Protein AF-A0A966D2E2-F1 (afdb_monomer)

Radius of gyration: 16.23 Å; Cα contacts (8 Å, |Δi|>4): 118; chains: 1; bounding box: 42×35×42 Å

Structure (mmCIF, N/CA/C/O backbone):
data_AF-A0A966D2E2-F1
#
_entry.id   AF-A0A966D2E2-F1
#
loop_
_atom_site.group_PDB
_atom_site.id
_atom_site.type_symbol
_atom_site.label_atom_id
_atom_site.label_alt_id
_atom_site.label_comp_id
_atom_site.label_asym_id
_atom_site.label_entity_id
_atom_site.label_seq_id
_atom_site.pdbx_PDB_ins_code
_atom_site.Cartn_x
_atom_site.Cartn_y
_atom_site.Cartn_z
_atom_site.occupancy
_atom_site.B_iso_or_equiv
_atom_site.auth_seq_id
_atom_site.auth_comp_id
_atom_site.auth_asym_id
_atom_site.auth_atom_id
_atom_site.pdbx_PDB_model_num
ATOM 1 N N . MET A 1 1 ? 7.680 17.826 11.524 1.00 28.52 1 MET A N 1
ATOM 2 C CA . MET A 1 1 ? 8.022 16.471 12.015 1.00 28.52 1 MET A CA 1
ATOM 3 C C . MET A 1 1 ? 8.093 15.557 10.804 1.00 28.52 1 MET A C 1
ATOM 5 O O . MET A 1 1 ? 7.063 15.314 10.194 1.00 28.52 1 MET A O 1
ATOM 9 N N . ASN A 1 2 ? 9.298 15.132 10.420 1.00 35.34 2 ASN A N 1
ATOM 10 C CA . ASN A 1 2 ? 9.548 14.340 9.212 1.00 35.34 2 ASN A CA 1
ATOM 11 C C . ASN A 1 2 ? 9.055 12.904 9.429 1.00 35.34 2 ASN A C 1
ATOM 13 O O . ASN A 1 2 ? 9.723 12.128 10.109 1.00 35.34 2 ASN A O 1
ATOM 17 N N . GLN A 1 3 ? 7.883 12.555 8.896 1.00 45.00 3 GLN A N 1
ATOM 18 C CA . GLN A 1 3 ? 7.426 11.166 8.864 1.00 45.00 3 GLN A CA 1
ATOM 19 C C . GLN A 1 3 ? 7.719 10.592 7.482 1.00 45.00 3 GLN A C 1
ATOM 21 O O . GLN A 1 3 ? 7.135 11.005 6.482 1.00 45.00 3 GLN A O 1
ATOM 26 N N . THR A 1 4 ? 8.648 9.639 7.430 1.00 51.25 4 THR A N 1
ATOM 27 C CA . THR A 1 4 ? 8.887 8.809 6.249 1.00 51.25 4 THR A CA 1
ATOM 28 C C . THR A 1 4 ? 7.611 8.005 6.000 1.00 51.25 4 THR A C 1
ATOM 30 O O . THR A 1 4 ? 7.315 7.044 6.708 1.00 51.25 4 THR A O 1
ATOM 33 N N . THR A 1 5 ? 6.796 8.461 5.055 1.00 64.38 5 THR A N 1
ATOM 34 C CA . THR A 1 5 ? 5.441 7.945 4.840 1.00 64.38 5 THR A CA 1
ATOM 35 C C . THR A 1 5 ? 5.515 6.836 3.793 1.00 64.38 5 THR A C 1
ATOM 37 O O . THR A 1 5 ? 5.943 7.078 2.668 1.00 64.38 5 THR A O 1
ATOM 40 N N . SER A 1 6 ? 5.182 5.595 4.166 1.00 80.69 6 SER A N 1
ATOM 41 C CA . SER A 1 6 ? 5.209 4.469 3.217 1.00 80.69 6 SER A CA 1
ATOM 42 C C . SER A 1 6 ? 4.209 4.659 2.070 1.00 80.69 6 SER A C 1
ATOM 44 O O . SER A 1 6 ? 3.204 5.357 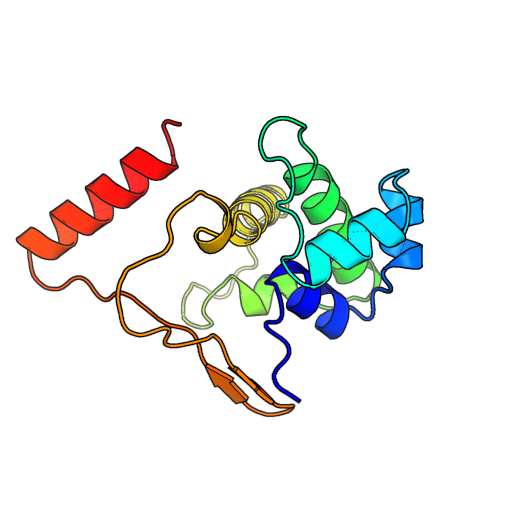2.212 1.00 80.69 6 SER A O 1
ATOM 46 N N . ARG A 1 7 ? 4.421 3.958 0.950 1.00 85.00 7 ARG A N 1
ATOM 47 C CA . ARG A 1 7 ? 3.442 3.876 -0.154 1.00 85.00 7 ARG A CA 1
ATOM 48 C C . ARG A 1 7 ? 2.056 3.419 0.323 1.00 85.00 7 ARG A C 1
ATOM 50 O O . ARG A 1 7 ? 1.037 3.940 -0.121 1.00 85.00 7 ARG A O 1
ATOM 57 N N . LEU A 1 8 ? 2.022 2.498 1.290 1.00 87.62 8 LEU A N 1
ATOM 58 C CA . LEU A 1 8 ? 0.787 2.069 1.947 1.00 87.62 8 LEU A CA 1
ATOM 59 C C . LEU A 1 8 ? 0.123 3.218 2.717 1.00 87.62 8 LEU A C 1
ATOM 61 O O . LEU A 1 8 ? -1.086 3.398 2.628 1.00 87.62 8 LEU A O 1
ATOM 65 N N . ALA A 1 9 ? 0.903 3.999 3.463 1.00 85.56 9 ALA A N 1
ATOM 66 C CA . ALA A 1 9 ? 0.387 5.135 4.217 1.00 85.56 9 ALA A CA 1
ATOM 67 C C . ALA A 1 9 ? -0.227 6.205 3.304 1.00 85.56 9 ALA A C 1
ATOM 69 O O . ALA A 1 9 ? -1.290 6.727 3.634 1.00 85.56 9 ALA A O 1
ATOM 70 N N . LEU A 1 10 ? 0.394 6.464 2.147 1.00 83.69 10 LEU A N 1
ATOM 71 C CA . LEU A 1 10 ? -0.144 7.359 1.121 1.00 83.69 10 LEU A CA 1
ATOM 72 C C . LEU A 1 10 ? -1.522 6.889 0.640 1.00 83.69 10 LEU A C 1
ATOM 74 O O . LEU A 1 10 ? -2.486 7.648 0.695 1.00 83.69 10 LEU A O 1
ATOM 78 N N . LEU A 1 11 ? -1.643 5.625 0.227 1.00 88.69 11 LEU A N 1
ATOM 79 C CA . LEU A 1 11 ? -2.922 5.084 -0.242 1.00 88.69 11 LEU A CA 1
ATOM 80 C C . LEU A 1 11 ? -3.989 5.066 0.848 1.00 88.69 11 LEU A C 1
ATOM 82 O O . LEU A 1 11 ? -5.137 5.407 0.587 1.00 88.69 11 LEU A O 1
ATOM 86 N N . MET A 1 12 ? -3.617 4.713 2.078 1.00 88.88 12 MET A N 1
ATOM 87 C CA . MET A 1 12 ? -4.540 4.752 3.208 1.00 88.88 12 MET A CA 1
ATOM 88 C C . MET A 1 12 ? -5.079 6.164 3.452 1.00 88.88 12 MET A C 1
ATOM 90 O O . MET A 1 12 ? -6.268 6.325 3.707 1.00 88.88 12 MET A O 1
ATOM 94 N N . GLN A 1 13 ? -4.233 7.187 3.329 1.00 88.38 13 GLN A N 1
ATOM 95 C CA . GLN A 1 13 ? -4.652 8.579 3.457 1.00 88.38 13 GLN A CA 1
ATOM 96 C C . GLN A 1 13 ? -5.584 9.003 2.315 1.00 88.38 13 GLN A C 1
ATOM 98 O O . GLN A 1 13 ? -6.631 9.586 2.584 1.00 88.38 13 GLN A O 1
ATOM 103 N N . LEU A 1 14 ? -5.234 8.688 1.065 1.00 85.81 14 LEU A N 1
ATOM 104 C CA . LEU A 1 14 ? -6.038 9.054 -0.107 1.00 85.81 14 LEU A CA 1
ATOM 105 C C . LEU A 1 14 ? -7.407 8.359 -0.125 1.00 85.81 14 LEU A C 1
ATOM 107 O O . LEU A 1 14 ? -8.400 8.956 -0.529 1.00 85.81 14 LEU A O 1
ATOM 111 N N . LEU A 1 15 ? -7.470 7.113 0.345 1.00 87.88 15 LEU A N 1
ATOM 112 C CA . LEU A 1 15 ? -8.696 6.313 0.383 1.00 87.88 15 LEU A CA 1
ATOM 113 C C . LEU A 1 15 ? -9.487 6.476 1.690 1.00 87.88 15 LEU A C 1
ATOM 115 O O . LEU A 1 15 ? -10.534 5.851 1.847 1.00 87.88 15 LEU A O 1
ATOM 119 N N . GLY A 1 16 ? -8.994 7.279 2.640 1.00 89.06 16 GLY A N 1
ATOM 120 C CA . GLY A 1 16 ? -9.623 7.458 3.952 1.00 89.06 16 GLY A CA 1
ATOM 121 C C . GLY A 1 16 ? -9.629 6.193 4.821 1.00 89.06 16 GLY A C 1
ATOM 122 O O . GLY A 1 16 ? -10.454 6.071 5.720 1.00 89.06 16 GLY A O 1
ATOM 123 N N . VAL A 1 17 ? -8.722 5.249 4.562 1.00 91.69 17 VAL A N 1
ATOM 124 C CA . VAL A 1 17 ? -8.614 3.971 5.275 1.00 91.69 17 VAL A CA 1
ATOM 125 C C . VAL A 1 17 ? -7.790 4.138 6.545 1.00 91.69 17 VAL A C 1
ATOM 127 O O . VAL A 1 17 ? -6.621 4.530 6.525 1.00 91.69 17 VAL A O 1
ATOM 130 N N . THR A 1 18 ? -8.353 3.733 7.675 1.00 92.00 18 THR A N 1
ATOM 131 C CA . THR A 1 18 ? -7.642 3.688 8.953 1.00 92.00 18 THR A CA 1
ATOM 132 C C . THR A 1 18 ? -6.854 2.387 9.124 1.00 92.00 18 THR A C 1
ATOM 134 O O . THR A 1 18 ? -7.194 1.326 8.597 1.00 92.00 18 THR A O 1
ATOM 137 N N . GLY A 1 19 ? -5.797 2.424 9.945 1.00 90.12 19 GLY A N 1
ATOM 138 C CA . GLY A 1 19 ? -5.025 1.215 10.265 1.00 90.12 19 GLY A CA 1
ATOM 139 C C . GLY A 1 19 ? -5.838 0.142 10.994 1.00 90.12 19 GLY A C 1
ATOM 140 O O . GLY A 1 19 ? -5.519 -1.041 10.895 1.00 90.12 19 GLY A O 1
ATOM 141 N N . ARG A 1 20 ? -6.908 0.545 11.693 1.00 92.25 20 ARG A N 1
ATOM 142 C CA . ARG A 1 20 ? -7.840 -0.372 12.353 1.00 92.25 20 ARG A CA 1
ATOM 143 C C . ARG A 1 20 ? -8.687 -1.127 11.333 1.00 92.25 20 ARG A C 1
ATOM 145 O O . ARG A 1 20 ? -8.794 -2.343 11.444 1.00 92.25 20 ARG A O 1
ATOM 152 N N . GLU A 1 21 ? -9.249 -0.431 10.348 1.00 93.94 21 GLU A N 1
ATOM 153 C CA . GLU A 1 21 ? -10.054 -1.050 9.286 1.00 93.94 21 GLU A CA 1
ATOM 154 C C . GLU A 1 21 ? -9.219 -2.025 8.459 1.00 93.94 21 GLU A C 1
ATOM 156 O O . GLU A 1 21 ? -9.621 -3.173 8.274 1.00 93.94 21 GLU A O 1
ATOM 161 N N . LEU A 1 22 ? -8.010 -1.612 8.062 1.00 93.44 22 LEU A N 1
ATOM 162 C CA . LEU A 1 22 ? -7.095 -2.486 7.331 1.00 93.44 22 LEU A CA 1
ATOM 163 C C . LEU A 1 22 ? -6.679 -3.708 8.170 1.00 93.44 22 LEU A C 1
ATOM 165 O O . LEU A 1 22 ? -6.617 -4.821 7.655 1.00 93.44 22 LEU A O 1
ATOM 169 N N . GLY A 1 23 ? -6.434 -3.527 9.473 1.00 93.50 23 GLY A N 1
ATOM 170 C CA . GLY A 1 23 ? -6.121 -4.631 10.385 1.00 93.50 23 GLY A CA 1
ATOM 171 C C . GLY A 1 23 ? -7.252 -5.658 10.476 1.00 93.50 23 GLY A C 1
ATOM 172 O O . GLY A 1 23 ? -7.011 -6.858 10.343 1.00 93.50 23 GLY A O 1
ATOM 173 N N . ILE A 1 24 ? -8.495 -5.185 10.622 1.00 93.94 24 ILE A N 1
ATOM 174 C CA . ILE A 1 24 ? -9.693 -6.036 10.648 1.00 93.94 24 ILE A CA 1
ATOM 175 C C . ILE A 1 24 ? -9.834 -6.809 9.333 1.00 93.94 24 ILE A C 1
ATOM 177 O O . ILE A 1 24 ? -9.990 -8.027 9.367 1.00 93.94 24 ILE A O 1
ATOM 181 N N . ALA A 1 25 ? -9.723 -6.129 8.189 1.00 93.44 25 ALA A N 1
ATOM 182 C CA . ALA A 1 25 ? -9.891 -6.744 6.873 1.00 93.44 25 ALA A CA 1
ATOM 183 C C . ALA A 1 25 ? -8.827 -7.809 6.556 1.00 93.44 25 ALA A C 1
ATOM 185 O O . ALA A 1 25 ? -9.104 -8.815 5.903 1.00 93.44 25 ALA A O 1
ATOM 186 N N . LEU A 1 26 ? -7.599 -7.613 7.037 1.00 92.19 26 LEU A N 1
ATOM 187 C CA . LEU A 1 26 ? -6.499 -8.551 6.815 1.00 92.19 26 LEU A CA 1
ATOM 188 C C . LEU A 1 26 ? -6.396 -9.634 7.898 1.00 92.19 26 LEU A C 1
ATOM 190 O O . LEU A 1 26 ? -5.605 -10.568 7.738 1.00 92.19 26 LEU A O 1
ATOM 194 N N . HIS A 1 27 ? -7.197 -9.547 8.964 1.00 92.00 27 HIS A N 1
ATOM 195 C CA . HIS A 1 27 ? -7.068 -10.361 10.177 1.00 92.00 27 HIS A CA 1
ATOM 196 C C . HIS A 1 27 ? -5.667 -10.264 10.801 1.00 92.00 27 HIS A C 1
ATOM 198 O O . HIS A 1 27 ? -5.051 -11.267 11.164 1.00 92.00 27 HIS A O 1
ATOM 204 N N . VAL A 1 28 ? -5.148 -9.041 10.908 1.00 91.44 28 VAL A N 1
ATOM 205 C CA . VAL A 1 28 ? -3.863 -8.747 11.549 1.00 91.44 28 VAL A CA 1
ATOM 206 C C . VAL A 1 28 ? -4.021 -7.674 12.617 1.00 91.44 28 VAL A C 1
ATOM 208 O O . VAL A 1 28 ? -4.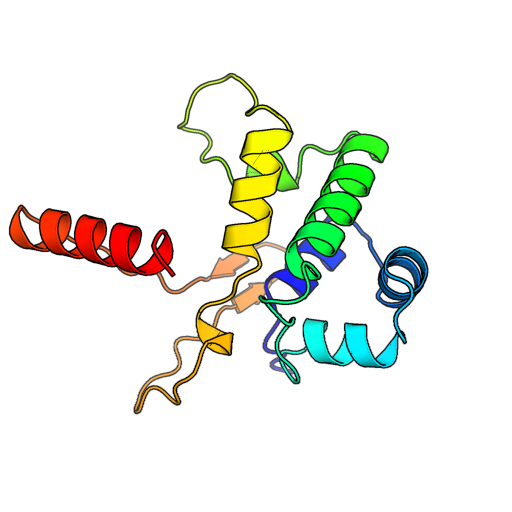932 -6.849 12.580 1.00 91.44 28 VAL A O 1
ATOM 211 N N . ASP A 1 29 ? -3.097 -7.657 13.571 1.00 91.06 29 ASP A N 1
ATOM 212 C CA . ASP A 1 29 ? -3.103 -6.644 14.618 1.00 91.06 29 ASP A CA 1
ATOM 213 C C . ASP A 1 29 ? -2.869 -5.234 14.038 1.00 91.06 29 ASP A C 1
ATOM 215 O O . ASP A 1 29 ? -1.985 -5.021 13.203 1.00 91.06 29 ASP A O 1
ATOM 219 N N . HIS A 1 30 ? -3.628 -4.243 14.511 1.00 89.00 30 HIS A N 1
ATOM 220 C CA . HIS A 1 30 ? -3.488 -2.844 14.090 1.00 89.00 30 HIS A CA 1
ATOM 221 C C . HIS A 1 30 ? -2.064 -2.285 14.303 1.00 89.00 30 HIS A C 1
ATOM 223 O O . HIS A 1 30 ? -1.606 -1.424 13.549 1.00 89.00 30 HIS A O 1
ATOM 229 N N . SER A 1 31 ? -1.329 -2.789 15.299 1.00 88.38 31 SER A N 1
ATOM 230 C CA . SER A 1 31 ? 0.069 -2.439 15.553 1.00 88.38 31 SER A CA 1
ATOM 231 C C . SER A 1 31 ? 0.994 -2.938 14.443 1.00 88.38 31 SER A C 1
ATOM 233 O O . SER A 1 31 ? 1.996 -2.287 14.144 1.00 88.38 31 SER A O 1
ATOM 235 N N . LEU A 1 32 ? 0.658 -4.053 13.784 1.00 88.75 32 LEU A N 1
ATOM 236 C CA . LEU A 1 32 ? 1.383 -4.537 12.614 1.00 88.75 32 LEU A CA 1
ATOM 237 C C . LEU A 1 32 ? 1.167 -3.603 11.422 1.00 88.75 32 LEU A C 1
ATOM 239 O O . LEU A 1 32 ? 2.137 -3.218 10.773 1.00 88.75 32 LEU A O 1
ATOM 243 N N . VAL A 1 33 ? -0.076 -3.171 11.201 1.00 88.56 33 VAL A N 1
ATOM 244 C CA . VAL A 1 33 ? -0.407 -2.180 10.168 1.00 88.56 33 VAL A CA 1
ATOM 245 C C . VAL A 1 33 ? 0.308 -0.856 10.425 1.00 88.56 33 VAL A C 1
ATOM 247 O O . VAL A 1 33 ? 0.878 -0.281 9.505 1.00 88.56 33 VAL A O 1
ATOM 250 N N . SER A 1 34 ? 0.358 -0.397 11.678 1.00 85.69 34 SER A N 1
ATOM 251 C CA . SER A 1 34 ? 1.107 0.807 12.061 1.00 85.69 34 SER A CA 1
ATOM 252 C C . SER A 1 34 ? 2.602 0.684 11.730 1.00 85.69 34 SER A C 1
ATOM 254 O O . SER A 1 34 ? 3.205 1.613 11.189 1.00 85.69 34 SER A O 1
ATOM 256 N N . LYS A 1 35 ? 3.195 -0.495 11.969 1.00 85.38 35 LYS A N 1
ATOM 257 C CA . LYS A 1 35 ? 4.592 -0.776 11.604 1.00 85.38 35 LYS A CA 1
ATOM 258 C C . LYS A 1 35 ? 4.814 -0.770 10.089 1.00 85.38 35 LYS A C 1
ATOM 260 O O . LYS A 1 35 ? 5.851 -0.277 9.657 1.00 85.38 35 LYS A O 1
ATOM 265 N N . TRP A 1 36 ? 3.867 -1.275 9.297 1.00 88.31 36 TRP A N 1
ATOM 266 C CA . TRP A 1 36 ? 3.925 -1.181 7.833 1.00 88.31 36 TRP A CA 1
ATOM 267 C C . TRP A 1 36 ? 3.798 0.268 7.358 1.00 88.31 36 TRP A C 1
ATOM 269 O O . TRP A 1 36 ? 4.618 0.734 6.574 1.00 88.31 36 TRP A O 1
ATOM 279 N N . LYS A 1 37 ? 2.824 1.005 7.903 1.00 84.12 37 LYS A N 1
ATOM 280 C CA . LYS A 1 37 ? 2.539 2.404 7.569 1.00 84.12 37 LYS A CA 1
ATOM 281 C C . LYS A 1 37 ? 3.767 3.303 7.742 1.00 84.12 37 LYS A C 1
ATOM 283 O O . LYS A 1 37 ? 4.056 4.120 6.871 1.00 84.12 37 LYS A O 1
ATOM 288 N N . ASN A 1 38 ? 4.502 3.112 8.835 1.00 81.69 38 ASN A N 1
ATOM 289 C CA . ASN A 1 38 ? 5.667 3.926 9.185 1.00 81.69 38 ASN A CA 1
ATOM 290 C C . ASN A 1 38 ? 6.995 3.344 8.670 1.00 81.69 38 ASN A C 1
ATOM 292 O O . ASN A 1 38 ? 8.053 3.773 9.118 1.00 81.69 38 ASN A O 1
ATOM 296 N N . ASN A 1 39 ? 6.971 2.325 7.801 1.00 75.00 39 ASN A N 1
ATOM 297 C CA . ASN A 1 39 ? 8.170 1.614 7.333 1.00 75.00 39 ASN A CA 1
ATOM 298 C C . ASN A 1 39 ? 9.044 0.990 8.447 1.00 75.00 39 ASN A C 1
ATOM 300 O O . ASN A 1 39 ? 10.175 0.589 8.197 1.00 75.00 39 ASN A O 1
ATOM 304 N N . HIS A 1 40 ? 8.526 0.831 9.669 1.00 79.00 40 HIS A N 1
ATOM 305 C CA . HIS A 1 40 ? 9.238 0.146 10.758 1.00 79.00 40 HIS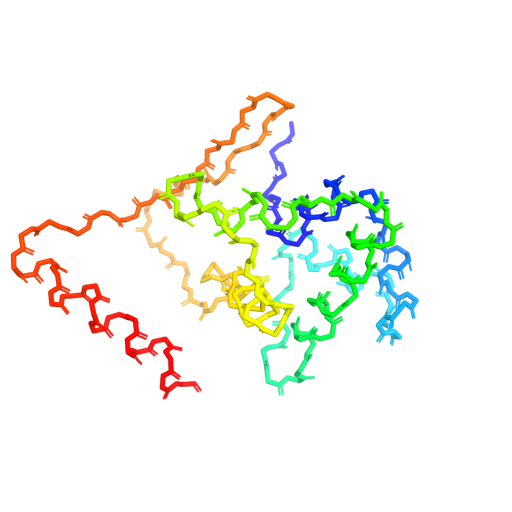 A CA 1
ATOM 306 C C . HIS A 1 40 ? 9.342 -1.367 10.521 1.00 79.00 40 HIS A C 1
ATOM 308 O O . HIS A 1 40 ? 10.179 -2.038 11.126 1.00 79.00 40 HIS A O 1
ATOM 314 N N . ARG A 1 41 ? 8.459 -1.931 9.689 1.00 80.94 41 ARG A N 1
ATOM 315 C CA . ARG A 1 41 ? 8.509 -3.333 9.274 1.00 80.94 41 ARG A CA 1
ATOM 316 C C . ARG A 1 41 ? 8.115 -3.467 7.800 1.00 80.94 41 ARG A C 1
ATOM 318 O O . ARG A 1 41 ? 7.117 -2.860 7.411 1.00 80.94 41 ARG A O 1
ATOM 325 N N . PRO A 1 42 ? 8.801 -4.314 7.017 1.00 79.31 42 PRO A N 1
ATOM 326 C CA . PRO A 1 42 ? 8.360 -4.667 5.673 1.00 79.31 42 PRO A CA 1
ATOM 327 C C . PRO A 1 42 ? 7.071 -5.468 5.674 1.00 79.31 42 PRO A C 1
ATOM 329 O O . PRO A 1 42 ? 6.825 -6.306 6.550 1.00 79.31 42 PRO A O 1
ATOM 332 N N . ILE A 1 43 ? 6.271 -5.242 4.635 1.00 83.94 43 ILE A N 1
ATOM 333 C CA . ILE A 1 43 ? 5.163 -6.126 4.301 1.00 83.94 43 ILE A CA 1
ATOM 334 C C . ILE A 1 43 ? 5.772 -7.410 3.717 1.00 83.94 43 ILE A C 1
ATOM 336 O O . ILE A 1 43 ? 6.551 -7.346 2.763 1.00 83.94 43 ILE A O 1
ATOM 340 N N . PRO A 1 44 ? 5.465 -8.588 4.279 1.00 79.44 44 PRO A N 1
ATOM 341 C CA . PRO A 1 44 ? 6.017 -9.841 3.788 1.00 79.44 44 PRO A CA 1
ATOM 342 C C . PRO A 1 44 ? 5.536 -10.135 2.360 1.00 79.44 44 PRO A C 1
ATOM 344 O O . PRO A 1 44 ? 4.353 -10.358 2.112 1.00 79.44 44 PRO A O 1
ATOM 347 N N . VAL A 1 45 ? 6.488 -10.182 1.424 1.00 72.62 45 VAL A N 1
ATOM 348 C CA . VAL A 1 45 ? 6.226 -10.429 -0.005 1.00 72.62 45 VAL A CA 1
ATOM 349 C C . VAL A 1 45 ? 5.751 -11.865 -0.251 1.00 72.62 45 VAL A C 1
ATOM 351 O O . VAL A 1 45 ? 4.842 -12.099 -1.036 1.00 72.62 45 VAL A O 1
ATOM 354 N N . ARG A 1 46 ? 6.332 -12.842 0.457 1.00 66.12 46 ARG A N 1
ATOM 355 C CA . ARG A 1 46 ? 6.086 -14.278 0.223 1.00 66.12 46 ARG A CA 1
ATOM 356 C C . ARG A 1 46 ? 4.749 -14.794 0.756 1.00 66.12 46 ARG A C 1
ATOM 358 O O . ARG A 1 46 ? 4.354 -15.895 0.406 1.00 66.12 46 ARG A O 1
ATOM 365 N N . SER A 1 47 ? 4.063 -14.040 1.614 1.00 71.44 47 SER A N 1
ATOM 366 C CA . SER A 1 47 ? 2.852 -14.517 2.294 1.00 71.44 47 SER A CA 1
ATOM 367 C C . SER A 1 47 ? 1.549 -14.092 1.609 1.00 71.44 47 SER A C 1
ATOM 369 O O . SER A 1 47 ? 0.499 -14.138 2.244 1.00 71.44 47 SER A O 1
ATOM 371 N N . GLY A 1 48 ? 1.607 -13.564 0.380 1.00 84.38 48 GLY A N 1
ATOM 372 C CA . GLY A 1 48 ? 0.438 -12.992 -0.303 1.00 84.38 48 GLY A CA 1
ATOM 373 C C . GLY A 1 48 ? -0.155 -11.759 0.396 1.00 84.38 48 GLY A C 1
ATOM 374 O O . GLY A 1 48 ? -1.229 -11.299 0.026 1.00 84.38 48 GLY A O 1
ATOM 375 N N . MET A 1 49 ? 0.526 -11.201 1.407 1.00 88.81 49 MET A N 1
ATOM 376 C CA . MET A 1 49 ? -0.006 -10.087 2.199 1.00 88.81 49 MET A CA 1
ATOM 377 C C . MET A 1 49 ? -0.158 -8.823 1.351 1.00 88.81 49 MET A C 1
ATOM 379 O O . MET A 1 49 ? -1.152 -8.122 1.482 1.00 88.81 49 MET A O 1
ATOM 383 N N . LEU A 1 50 ? 0.790 -8.572 0.442 1.00 89.06 50 LEU A N 1
ATOM 384 C CA . LEU A 1 50 ? 0.698 -7.471 -0.520 1.00 89.06 50 LEU A CA 1
ATOM 385 C C . LEU A 1 50 ? -0.525 -7.606 -1.432 1.00 89.06 50 LEU A C 1
ATOM 387 O O . LEU A 1 50 ? -1.232 -6.624 -1.613 1.00 89.06 50 LEU A O 1
ATOM 391 N N . SER A 1 51 ? -0.806 -8.818 -1.924 1.00 90.62 51 SER A N 1
ATOM 392 C CA . SER A 1 51 ? -2.006 -9.093 -2.727 1.00 90.62 51 SER A CA 1
ATOM 393 C C . SER A 1 51 ? -3.268 -8.773 -1.937 1.00 90.62 51 SER A C 1
ATOM 395 O O . SER A 1 51 ? -4.101 -8.015 -2.404 1.00 90.62 51 SER A O 1
ATOM 397 N N . ARG A 1 52 ? -3.374 -9.270 -0.699 1.00 92.88 52 ARG A N 1
ATOM 398 C CA . ARG A 1 52 ? -4.552 -9.030 0.151 1.00 92.88 52 ARG A CA 1
ATOM 399 C C . ARG A 1 52 ? -4.741 -7.552 0.499 1.00 92.88 52 ARG A C 1
ATOM 401 O O . ARG A 1 52 ? -5.871 -7.091 0.628 1.00 92.88 52 ARG A O 1
ATOM 408 N N . ILE A 1 53 ? -3.645 -6.808 0.660 1.00 93.00 53 ILE A N 1
ATOM 409 C CA . ILE A 1 53 ? -3.688 -5.351 0.826 1.00 93.00 53 ILE A CA 1
ATOM 410 C C . ILE A 1 53 ? -4.201 -4.694 -0.459 1.00 93.00 53 ILE A C 1
ATOM 412 O O . ILE A 1 53 ? -5.092 -3.855 -0.379 1.00 93.00 53 ILE A O 1
ATOM 416 N N . ALA A 1 54 ? -3.679 -5.079 -1.626 1.00 92.81 54 ALA A N 1
ATOM 417 C CA . ALA A 1 54 ? -4.119 -4.551 -2.914 1.00 92.81 54 ALA A CA 1
ATOM 418 C C . ALA A 1 54 ? -5.612 -4.829 -3.165 1.00 92.81 54 ALA A C 1
ATOM 420 O O . ALA A 1 54 ? -6.347 -3.899 -3.489 1.00 92.81 54 ALA A O 1
ATOM 421 N N . ASP A 1 55 ? -6.070 -6.060 -2.912 1.00 93.62 55 ASP A N 1
ATOM 422 C CA . ASP A 1 55 ? -7.480 -6.466 -2.997 1.00 93.62 55 ASP A CA 1
ATOM 423 C C . ASP A 1 55 ? -8.372 -5.549 -2.156 1.00 93.62 55 ASP A C 1
ATOM 425 O O . ASP A 1 55 ? -9.374 -5.013 -2.632 1.00 93.62 55 ASP A O 1
ATOM 429 N N . TYR A 1 56 ? -7.983 -5.330 -0.897 1.00 94.94 56 TYR A N 1
ATOM 430 C CA . TYR A 1 56 ? -8.739 -4.484 0.014 1.00 94.94 56 TYR A CA 1
ATOM 431 C C . TYR A 1 56 ? -8.787 -3.023 -0.450 1.00 94.94 56 TYR A C 1
ATOM 433 O O . TYR A 1 56 ? -9.851 -2.409 -0.428 1.00 94.94 56 TYR A O 1
ATOM 441 N N . LEU A 1 57 ? -7.656 -2.454 -0.874 1.00 93.31 57 LEU A N 1
ATOM 442 C CA . LEU A 1 57 ? -7.601 -1.054 -1.298 1.00 93.31 57 LEU A CA 1
ATOM 443 C C . LEU A 1 57 ? -8.404 -0.825 -2.585 1.00 93.31 57 LEU A C 1
ATOM 445 O O . LEU A 1 57 ? -9.138 0.156 -2.654 1.00 93.31 57 LEU A O 1
ATOM 449 N N . ILE A 1 58 ? -8.346 -1.748 -3.552 1.00 92.25 58 ILE A N 1
ATOM 450 C CA . ILE A 1 58 ? -9.168 -1.693 -4.773 1.00 92.25 58 ILE A CA 1
ATOM 451 C C . ILE A 1 58 ? -10.653 -1.808 -4.437 1.00 92.25 58 ILE A C 1
ATOM 453 O O . ILE A 1 58 ? -11.467 -1.050 -4.963 1.00 92.25 58 ILE A O 1
ATOM 457 N N . MET A 1 59 ? -11.025 -2.711 -3.527 1.00 92.88 59 MET A N 1
ATOM 458 C CA . MET A 1 59 ? -12.406 -2.822 -3.055 1.00 92.88 59 MET A CA 1
ATOM 459 C C . MET A 1 59 ? -12.893 -1.508 -2.420 1.00 92.88 59 MET A C 1
ATOM 461 O O . MET A 1 59 ? -14.028 -1.100 -2.654 1.00 92.88 59 MET A O 1
ATOM 465 N N . VAL A 1 60 ? -12.060 -0.832 -1.623 1.00 92.75 60 VAL A N 1
ATOM 466 C CA . VAL A 1 60 ? -12.424 0.460 -1.017 1.00 92.75 60 VAL A CA 1
ATOM 467 C C . VAL A 1 60 ? -12.536 1.566 -2.070 1.00 92.75 60 VAL A C 1
ATOM 469 O O . VAL A 1 60 ? -13.516 2.306 -2.046 1.00 92.75 60 VAL A O 1
ATOM 472 N N . ASP A 1 61 ? -11.580 1.663 -2.996 1.00 90.69 61 ASP A N 1
ATOM 473 C CA . ASP A 1 61 ? -11.577 2.666 -4.073 1.00 90.69 61 ASP A CA 1
ATOM 474 C C . ASP A 1 61 ? -12.841 2.538 -4.938 1.00 90.69 61 ASP A C 1
ATOM 476 O O . ASP A 1 61 ? -13.630 3.477 -5.059 1.00 90.69 61 ASP A O 1
ATOM 480 N N . THR A 1 62 ? -13.124 1.314 -5.400 1.00 87.88 62 THR A N 1
ATOM 481 C CA . THR A 1 62 ? -14.321 0.998 -6.195 1.00 87.88 62 THR A CA 1
ATOM 482 C C . THR A 1 62 ? -15.622 1.252 -5.435 1.00 87.88 62 THR A C 1
ATOM 484 O O . THR A 1 62 ? -16.549 1.837 -5.995 1.00 87.88 62 THR A O 1
ATOM 487 N N . LYS A 1 63 ? -15.707 0.878 -4.150 1.00 87.75 63 LYS A N 1
ATOM 488 C CA . LYS A 1 63 ? -16.896 1.127 -3.317 1.00 87.75 63 LYS A CA 1
ATOM 489 C C . LYS A 1 63 ? -17.166 2.617 -3.119 1.00 87.75 63 LYS A C 1
ATOM 491 O O . LYS A 1 63 ? -18.326 3.023 -3.084 1.00 87.75 63 LYS A O 1
ATOM 496 N N . ASN A 1 64 ? -16.115 3.418 -2.981 1.00 83.69 64 ASN A N 1
ATOM 497 C CA . ASN A 1 64 ? -16.234 4.862 -2.811 1.00 83.69 64 ASN A CA 1
ATOM 498 C C . ASN A 1 64 ? -16.523 5.585 -4.140 1.00 83.69 64 ASN A C 1
ATOM 500 O O . ASN A 1 64 ? -16.737 6.793 -4.133 1.00 83.69 64 ASN A O 1
ATOM 504 N N . GLY A 1 65 ? -16.542 4.865 -5.271 1.00 76.88 65 GLY A 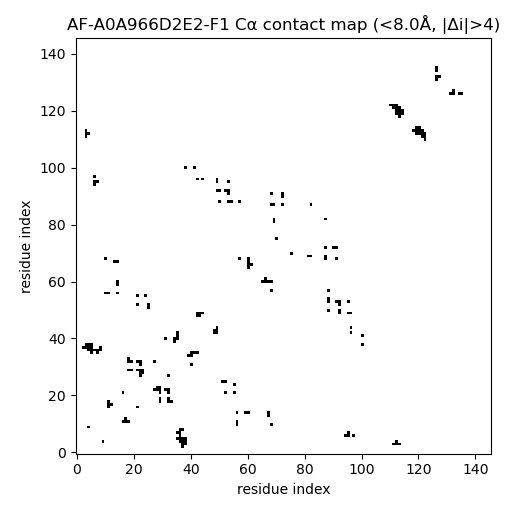N 1
ATOM 505 C CA . GLY A 1 65 ? -16.696 5.449 -6.606 1.00 76.88 65 GLY A CA 1
ATOM 506 C C . GLY A 1 65 ? -15.506 6.318 -7.012 1.00 76.88 65 GLY A C 1
ATOM 507 O O . GLY A 1 65 ? -15.593 7.095 -7.961 1.00 76.88 65 GLY A O 1
ATOM 508 N N . HIS A 1 66 ? -14.405 6.208 -6.275 1.00 71.12 66 HIS A N 1
ATOM 509 C CA . HIS A 1 66 ? -13.182 6.934 -6.529 1.00 71.12 66 HIS A CA 1
ATOM 510 C C . HIS A 1 66 ? -12.312 6.080 -7.463 1.00 71.12 66 HIS A C 1
ATOM 512 O O . HIS A 1 66 ? -12.265 4.860 -7.355 1.00 71.12 66 HIS A O 1
ATOM 518 N N . GLN A 1 67 ? -11.679 6.719 -8.446 1.00 82.06 67 GLN A N 1
ATOM 519 C CA . GLN A 1 67 ? -10.690 6.087 -9.328 1.00 82.06 67 GLN A CA 1
ATOM 520 C C . GLN A 1 67 ? -9.283 6.513 -8.895 1.00 82.06 67 GLN A C 1
ATOM 522 O O . GLN A 1 67 ? -8.425 6.833 -9.719 1.00 82.06 67 GLN A O 1
ATOM 527 N N . VAL A 1 68 ? -9.051 6.598 -7.582 1.00 85.44 68 VAL A N 1
ATOM 528 C CA . VAL A 1 68 ? -7.816 7.170 -7.040 1.00 85.44 68 VAL A CA 1
ATOM 529 C C . VAL A 1 68 ? -6.638 6.281 -7.398 1.00 85.44 68 VAL A C 1
ATOM 531 O O . VAL A 1 68 ? -5.626 6.785 -7.878 1.00 85.44 68 VAL A O 1
ATOM 534 N N . ILE A 1 69 ? -6.770 4.962 -7.242 1.00 86.12 69 ILE A N 1
ATOM 535 C CA . ILE A 1 69 ? -5.692 4.015 -7.554 1.00 86.12 69 ILE A CA 1
ATOM 536 C C . ILE A 1 69 ? -5.392 4.042 -9.055 1.00 86.12 69 ILE A C 1
ATOM 538 O O . ILE A 1 69 ? -4.228 4.068 -9.449 1.00 86.12 69 ILE A O 1
ATOM 542 N N . GLN A 1 70 ? -6.435 4.103 -9.886 1.00 85.00 70 GLN A N 1
ATOM 543 C CA . GLN A 1 70 ? -6.314 4.249 -11.337 1.00 85.00 70 GLN A CA 1
ATOM 544 C C . GLN A 1 70 ? -5.518 5.510 -11.698 1.00 85.00 70 GLN A C 1
ATOM 546 O O . GLN A 1 70 ? -4.516 5.418 -12.397 1.00 85.00 70 GLN A O 1
ATOM 551 N N . SER A 1 71 ? -5.921 6.666 -11.164 1.00 82.62 71 SER A N 1
ATOM 552 C CA . SER A 1 71 ? -5.275 7.956 -11.432 1.00 82.62 71 SER A CA 1
ATOM 553 C C . SER A 1 71 ? -3.845 8.052 -10.892 1.00 82.62 71 SER A C 1
ATOM 555 O O . SER A 1 71 ? -3.027 8.787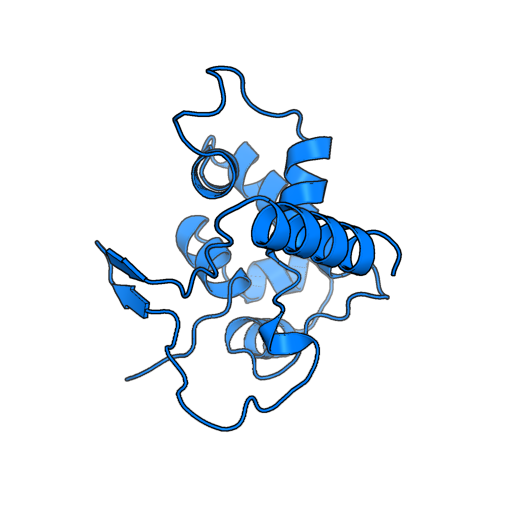 -11.434 1.00 82.62 71 SER A O 1
ATOM 557 N N . LEU A 1 72 ? -3.532 7.302 -9.831 1.00 83.69 72 LEU A N 1
ATOM 558 C CA . LEU A 1 72 ? -2.201 7.269 -9.234 1.00 83.69 72 LEU A CA 1
ATOM 559 C C . LEU A 1 72 ? -1.232 6.388 -10.033 1.00 83.69 72 LEU A C 1
ATOM 561 O O . LEU A 1 72 ? -0.048 6.708 -10.124 1.00 83.69 72 LEU A O 1
ATOM 565 N N . LEU A 1 73 ? -1.709 5.252 -10.549 1.00 82.31 73 LEU A N 1
ATOM 566 C CA . LEU A 1 73 ? -0.864 4.245 -11.197 1.00 82.31 73 LEU A CA 1
ATOM 567 C C . LEU A 1 73 ? -0.800 4.390 -12.719 1.00 82.31 73 LEU A C 1
ATOM 569 O O . LEU A 1 73 ? 0.167 3.926 -13.323 1.00 82.31 73 LEU A O 1
ATOM 573 N N . VAL A 1 74 ? -1.806 5.009 -13.338 1.00 79.50 74 VAL A N 1
ATOM 574 C CA . VAL A 1 74 ? -1.889 5.188 -14.789 1.00 79.50 74 VAL A CA 1
ATOM 575 C C . VAL A 1 74 ? -1.618 6.652 -15.132 1.00 79.50 74 VAL A C 1
ATOM 577 O O . VAL A 1 74 ? -2.370 7.523 -14.694 1.00 79.50 74 VAL A O 1
ATOM 580 N N . PRO A 1 75 ? -0.564 6.953 -15.912 1.00 71.94 75 PRO A N 1
ATOM 581 C CA . PRO A 1 75 ? -0.328 8.304 -16.397 1.00 71.94 75 PRO A CA 1
ATOM 582 C C . PRO A 1 75 ? -1.517 8.793 -17.235 1.00 71.94 75 PRO A C 1
ATOM 584 O O . PRO A 1 75 ? -2.060 8.007 -18.012 1.00 71.94 75 PRO A O 1
ATOM 587 N N . PRO A 1 76 ? -1.879 10.084 -17.169 1.00 63.66 76 PRO A N 1
ATOM 588 C CA . PRO A 1 76 ? -2.987 10.641 -17.951 1.00 63.66 76 PRO A CA 1
ATOM 589 C C . PRO A 1 76 ? -2.789 10.511 -19.472 1.00 63.66 76 PRO A C 1
ATOM 591 O O . PRO A 1 76 ? -3.761 10.527 -20.222 1.00 63.66 76 PRO A O 1
ATOM 594 N N . ASP A 1 77 ? -1.545 10.333 -19.924 1.00 66.12 77 ASP A N 1
ATOM 595 C CA . ASP A 1 77 ? -1.195 10.146 -21.336 1.00 66.12 77 ASP A CA 1
ATOM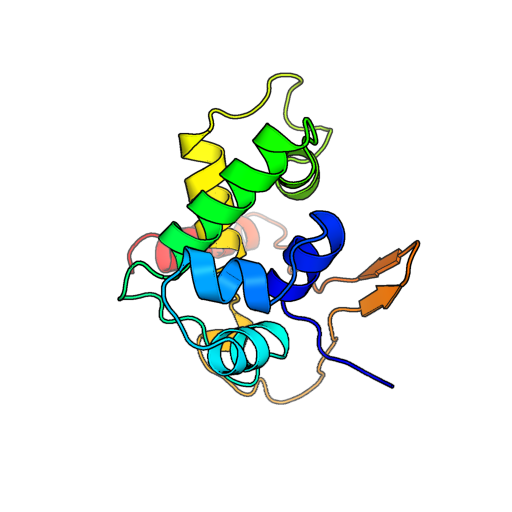 596 C C . ASP A 1 77 ? -1.383 8.693 -21.818 1.00 66.12 77 ASP A C 1
ATOM 598 O O . ASP A 1 77 ? -1.287 8.407 -23.014 1.00 66.12 77 ASP A O 1
ATOM 602 N N . PHE A 1 78 ? -1.625 7.749 -20.902 1.00 61.56 78 PHE A N 1
ATOM 603 C CA . PHE A 1 78 ? -1.656 6.316 -21.186 1.00 61.56 78 PHE A CA 1
ATOM 604 C C . PHE A 1 78 ? -3.066 5.835 -21.548 1.00 61.56 78 PHE A C 1
ATOM 606 O O . PHE A 1 78 ? -3.656 5.028 -20.841 1.00 61.56 78 PHE A O 1
ATOM 613 N N . GLY A 1 79 ? -3.592 6.321 -22.675 1.00 57.16 79 GLY A N 1
ATOM 614 C CA . GLY A 1 79 ? -4.895 5.907 -23.202 1.00 57.16 79 GLY A CA 1
ATOM 615 C C . GLY A 1 79 ? -6.084 6.328 -22.326 1.00 57.16 79 GLY A C 1
ATOM 616 O O . GLY A 1 79 ? -5.986 6.521 -21.122 1.00 57.16 79 GLY A O 1
ATOM 617 N N . SER A 1 80 ? -7.245 6.513 -22.949 1.00 59.38 80 SER A N 1
ATOM 618 C CA . SER A 1 80 ? -8.453 6.970 -22.244 1.00 59.38 80 SER A CA 1
ATOM 619 C C . SER A 1 80 ? -9.185 5.847 -21.502 1.00 59.38 80 SER A C 1
ATOM 621 O O . SER A 1 80 ? -10.103 6.127 -20.732 1.00 59.38 80 SER A O 1
ATOM 623 N N . ASP A 1 81 ? -8.800 4.592 -21.744 1.00 72.62 81 ASP A N 1
ATOM 624 C CA . ASP A 1 81 ? -9.524 3.435 -21.237 1.00 72.62 81 ASP A CA 1
ATOM 625 C C . ASP A 1 81 ? -8.974 2.981 -19.878 1.00 72.62 81 ASP A C 1
ATOM 627 O O . ASP A 1 81 ? -7.766 2.769 -19.728 1.00 72.62 81 ASP A O 1
ATOM 631 N N . PRO A 1 82 ? -9.846 2.792 -18.874 1.00 70.44 82 PRO A N 1
ATOM 632 C CA . PRO A 1 82 ? -9.425 2.284 -17.583 1.00 70.44 82 PRO A CA 1
ATOM 633 C C . PRO A 1 82 ? -8.879 0.858 -17.718 1.00 70.44 82 PRO A C 1
ATOM 635 O O . PRO A 1 82 ? -9.501 -0.024 -18.310 1.00 70.44 82 PRO A O 1
ATOM 638 N N . LEU A 1 83 ? -7.713 0.629 -17.114 1.00 77.44 83 LEU A N 1
ATOM 639 C CA . LEU A 1 83 ? -7.130 -0.695 -16.939 1.00 77.44 83 LEU A CA 1
ATOM 640 C C . LEU A 1 83 ? -8.121 -1.673 -16.285 1.00 77.44 83 LEU A C 1
ATOM 642 O O . LEU A 1 83 ? -8.789 -1.310 -15.311 1.00 77.44 83 LEU A O 1
ATOM 646 N N . PRO A 1 84 ? -8.149 -2.936 -16.744 1.00 82.00 84 PRO A N 1
ATOM 647 C CA . PRO A 1 84 ? -8.859 -4.011 -16.068 1.00 82.00 84 PRO A CA 1
ATOM 648 C C . PRO A 1 84 ? -8.431 -4.154 -14.603 1.00 82.00 84 PRO A C 1
ATOM 650 O O . PRO A 1 84 ? -7.262 -3.983 -14.257 1.00 82.00 84 PRO A O 1
ATOM 653 N N . VAL A 1 85 ? -9.366 -4.566 -13.741 1.00 79.00 85 VAL A N 1
ATOM 654 C CA . VAL A 1 85 ? -9.133 -4.729 -12.292 1.00 79.00 85 VAL A CA 1
ATOM 655 C C . VAL A 1 85 ? -7.951 -5.656 -11.983 1.00 79.00 85 VAL A C 1
ATOM 657 O O . VAL A 1 85 ? -7.189 -5.383 -11.061 1.00 79.00 85 VAL A O 1
ATOM 660 N N . ASN A 1 86 ? -7.761 -6.722 -12.767 1.00 80.06 86 ASN A N 1
ATOM 661 C CA . ASN A 1 86 ? -6.646 -7.658 -12.587 1.00 80.06 86 ASN A CA 1
ATOM 662 C C . ASN A 1 86 ? -5.285 -7.010 -12.879 1.00 80.06 86 ASN A C 1
ATOM 664 O O . ASN A 1 86 ? -4.317 -7.248 -12.157 1.00 80.06 86 ASN A O 1
ATOM 668 N N . ASP A 1 87 ? -5.219 -6.161 -13.903 1.00 83.75 87 ASP A N 1
ATOM 669 C CA . ASP A 1 87 ? -3.988 -5.462 -14.274 1.00 83.75 87 ASP A CA 1
ATOM 670 C C . ASP A 1 87 ? -3.680 -4.362 -13.255 1.00 83.75 87 ASP A C 1
ATOM 672 O O . ASP A 1 87 ? -2.540 -4.218 -12.808 1.00 83.75 87 ASP A O 1
ATOM 676 N N . LEU A 1 88 ? -4.717 -3.651 -12.797 1.00 85.62 88 LEU A N 1
ATOM 677 C CA . LEU A 1 88 ? -4.610 -2.672 -11.719 1.00 85.62 88 LEU A CA 1
ATOM 678 C C . LEU A 1 88 ? -4.144 -3.324 -10.409 1.00 85.62 88 LEU A C 1
ATOM 680 O O . LEU A 1 88 ? -3.308 -2.760 -9.707 1.00 85.62 88 LEU A O 1
ATOM 684 N N . HIS A 1 89 ? -4.634 -4.525 -10.096 1.00 90.19 89 HIS A N 1
ATOM 685 C CA . HIS A 1 89 ? -4.200 -5.309 -8.940 1.00 90.19 89 HIS A CA 1
ATOM 686 C C . HIS A 1 89 ? -2.725 -5.694 -9.014 1.00 90.19 89 HIS A C 1
ATOM 688 O O . HIS A 1 89 ? -1.990 -5.483 -8.045 1.00 90.19 89 HIS A O 1
ATOM 694 N N . GLY A 1 90 ? -2.275 -6.210 -10.160 1.00 85.44 90 GLY A N 1
ATOM 695 C CA . GLY A 1 90 ? -0.875 -6.565 -10.373 1.00 85.44 90 GLY A CA 1
ATOM 696 C C . GLY A 1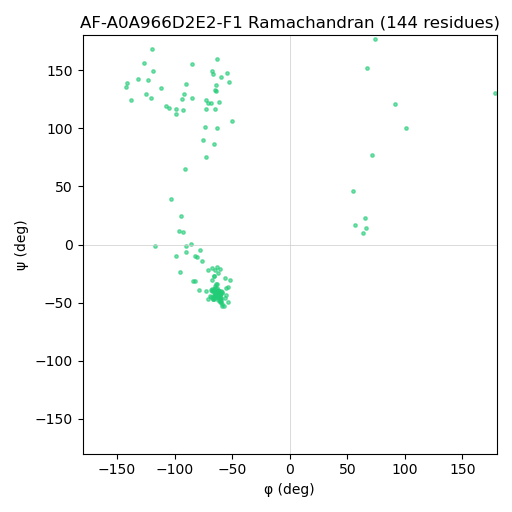 90 ? 0.045 -5.353 -10.223 1.00 85.44 90 GLY A C 1
ATOM 697 O O . GLY A 1 90 ? 1.021 -5.404 -9.468 1.00 85.44 90 GLY A O 1
ATOM 698 N N . LEU A 1 91 ? -0.320 -4.237 -10.862 1.00 84.81 91 LEU A N 1
ATOM 699 C CA . LEU A 1 91 ? 0.407 -2.971 -10.761 1.00 84.81 91 LEU A CA 1
ATOM 700 C C . LEU A 1 91 ? 0.431 -2.441 -9.332 1.00 84.81 91 LEU A C 1
ATOM 702 O O . LEU A 1 91 ? 1.491 -2.060 -8.844 1.00 84.81 91 LEU A O 1
ATOM 706 N N . LEU A 1 92 ? -0.702 -2.457 -8.633 1.00 89.12 92 LEU A N 1
ATOM 707 C CA . LEU A 1 92 ? -0.786 -1.997 -7.253 1.00 89.12 92 LEU A CA 1
ATOM 708 C C . LEU A 1 92 ? 0.045 -2.875 -6.315 1.00 89.12 92 LEU A C 1
ATOM 710 O O . LEU A 1 92 ? 0.776 -2.362 -5.470 1.00 89.12 92 LEU A O 1
ATOM 714 N N . THR A 1 93 ? -0.021 -4.194 -6.478 1.00 89.12 93 THR A N 1
ATOM 715 C CA . THR A 1 93 ? 0.776 -5.151 -5.702 1.00 89.12 93 THR A CA 1
ATOM 716 C C . THR A 1 93 ? 2.271 -4.912 -5.915 1.00 89.12 93 THR A C 1
ATOM 718 O O . THR A 1 93 ? 3.044 -4.898 -4.952 1.00 89.12 93 THR A O 1
ATOM 721 N N . GLN A 1 94 ? 2.686 -4.675 -7.162 1.00 84.44 94 GLN A N 1
ATOM 722 C CA . GLN A 1 94 ? 4.065 -4.331 -7.502 1.00 84.44 94 GLN A CA 1
ATOM 723 C C . GLN A 1 94 ? 4.462 -2.954 -6.962 1.00 84.44 94 GLN A C 1
ATOM 725 O O . GLN A 1 94 ? 5.563 -2.785 -6.448 1.00 84.44 94 GLN A O 1
ATOM 730 N N . TRP A 1 95 ? 3.571 -1.972 -7.030 1.00 84.50 95 TRP A N 1
ATOM 731 C CA . TRP A 1 95 ? 3.821 -0.626 -6.535 1.00 84.50 95 TRP A CA 1
ATOM 732 C C . TRP A 1 95 ? 3.938 -0.601 -5.006 1.00 84.50 95 TRP A C 1
ATOM 734 O O . TRP A 1 95 ? 4.829 0.049 -4.464 1.00 84.50 95 TRP A O 1
ATOM 744 N N . LEU A 1 96 ? 3.125 -1.380 -4.290 1.00 85.19 96 LEU A N 1
ATOM 745 C CA . LEU A 1 96 ? 3.233 -1.576 -2.841 1.00 85.19 96 LEU A CA 1
ATOM 746 C C . LEU A 1 96 ? 4.499 -2.342 -2.428 1.00 85.19 96 LEU A C 1
ATOM 748 O O . LEU A 1 96 ? 4.924 -2.241 -1.273 1.00 85.19 96 LEU A O 1
ATOM 752 N N . ARG A 1 97 ? 5.119 -3.094 -3.349 1.00 80.69 97 ARG A N 1
ATOM 753 C CA . ARG A 1 97 ? 6.428 -3.739 -3.167 1.00 80.69 97 ARG A CA 1
ATOM 754 C C . ARG A 1 97 ? 7.516 -2.659 -3.203 1.00 80.69 97 ARG A C 1
ATOM 756 O O . ARG A 1 97 ? 8.221 -2.474 -4.187 1.00 80.69 97 ARG A O 1
ATOM 763 N N . ASP A 1 98 ? 7.613 -1.905 -2.117 1.00 67.00 98 ASP A N 1
ATOM 764 C CA . ASP A 1 98 ? 8.568 -0.811 -1.963 1.00 67.00 98 ASP A CA 1
ATOM 765 C C . ASP A 1 98 ? 10.027 -1.328 -2.047 1.00 67.00 98 ASP A C 1
ATOM 767 O O . ASP A 1 98 ? 10.413 -2.200 -1.257 1.00 67.00 98 ASP A O 1
ATOM 771 N N . PRO A 1 99 ? 10.872 -0.819 -2.967 1.00 53.88 99 PRO A N 1
ATOM 772 C CA . PRO A 1 99 ? 12.286 -1.184 -3.025 1.00 53.88 99 PRO A CA 1
ATOM 773 C C . PRO A 1 99 ? 13.075 -0.726 -1.787 1.00 53.88 99 PRO A C 1
ATOM 775 O O . PRO A 1 99 ? 14.084 -1.354 -1.463 1.00 53.88 99 PRO A O 1
ATOM 778 N N . ALA A 1 100 ? 12.603 0.281 -1.033 1.00 51.59 100 ALA A N 1
ATOM 779 C CA . ALA A 1 100 ? 13.235 0.703 0.225 1.00 51.59 100 ALA A CA 1
ATOM 780 C C . ALA A 1 100 ? 13.218 -0.403 1.300 1.00 51.59 100 ALA A C 1
ATOM 782 O O . ALA A 1 100 ? 14.017 -0.397 2.235 1.00 51.59 100 ALA A O 1
ATOM 783 N N . GLN A 1 101 ? 12.332 -1.387 1.144 1.00 45.59 101 GLN A N 1
ATOM 784 C CA . GLN A 1 101 ? 12.116 -2.488 2.080 1.00 45.59 101 GLN A CA 1
ATOM 785 C C . GLN A 1 101 ? 12.850 -3.782 1.660 1.00 45.59 101 GLN A C 1
ATOM 787 O O . GLN A 1 101 ? 12.935 -4.723 2.450 1.00 45.59 101 GLN A O 1
ATOM 792 N N . ALA A 1 102 ? 13.407 -3.850 0.440 1.00 37.12 102 ALA A N 1
ATOM 793 C CA . ALA A 1 102 ? 14.057 -5.052 -0.107 1.00 37.12 102 ALA A CA 1
ATOM 794 C C . ALA A 1 102 ? 15.549 -5.205 0.269 1.00 37.12 102 ALA A C 1
ATOM 796 O O . ALA A 1 102 ? 16.175 -6.207 -0.077 1.00 37.12 102 ALA A O 1
ATOM 797 N N . GLY A 1 103 ? 16.097 -4.263 1.042 1.00 35.47 103 GLY A N 1
ATOM 798 C CA . GLY A 1 103 ? 17.412 -4.372 1.665 1.00 35.47 103 GLY A CA 1
ATOM 799 C C . GLY A 1 103 ? 18.507 -3.602 0.936 1.00 35.47 103 GLY A C 1
ATOM 800 O O . GLY A 1 103 ? 19.093 -4.095 -0.022 1.00 35.47 103 GLY A O 1
ATOM 801 N N . ARG A 1 104 ? 18.833 -2.420 1.463 1.00 28.66 104 ARG A N 1
ATOM 802 C CA . ARG A 1 104 ? 20.196 -1.903 1.671 1.00 28.66 104 ARG A CA 1
ATOM 803 C C . ARG A 1 104 ? 20.087 -0.497 2.247 1.00 28.66 104 ARG A C 1
ATOM 805 O O . ARG A 1 104 ? 19.409 0.355 1.686 1.00 28.66 104 ARG A O 1
ATOM 812 N N . GLN A 1 105 ? 20.814 -0.248 3.333 1.00 34.69 105 GLN A N 1
ATOM 813 C CA . GLN A 1 105 ? 21.408 1.067 3.529 1.00 34.69 105 GLN A CA 1
ATOM 814 C C . GLN A 1 105 ? 22.150 1.404 2.228 1.00 34.69 105 GLN A C 1
ATOM 816 O O . GLN A 1 105 ? 23.158 0.772 1.911 1.00 34.69 105 GLN A O 1
ATOM 821 N N . LEU A 1 106 ? 21.606 2.320 1.431 1.00 32.56 106 LEU A N 1
ATOM 822 C CA . LEU A 1 106 ? 22.381 3.006 0.407 1.00 32.56 106 LEU A CA 1
ATOM 823 C C . LEU A 1 106 ? 23.328 3.952 1.160 1.00 32.56 106 LEU A C 1
ATOM 825 O O . LEU A 1 106 ? 22.854 4.750 1.975 1.00 32.56 106 LEU A O 1
ATOM 829 N N . PRO A 1 107 ? 24.654 3.833 0.983 1.00 31.41 107 PRO A N 1
ATOM 830 C CA . PRO A 1 107 ? 25.581 4.768 1.585 1.00 31.41 107 PRO A CA 1
ATOM 831 C C . PRO A 1 107 ? 25.474 6.090 0.821 1.00 31.41 107 PRO A C 1
ATOM 833 O O . PRO A 1 107 ? 25.789 6.150 -0.361 1.00 31.41 107 PRO A O 1
ATOM 836 N N . GLY A 1 108 ? 25.042 7.141 1.517 1.00 34.16 108 GLY A N 1
ATOM 837 C CA . GLY A 1 108 ? 25.097 8.515 1.023 1.00 34.16 108 GLY A CA 1
ATOM 838 C C . GLY A 1 108 ? 23.840 8.971 0.281 1.00 34.16 108 GLY A C 1
ATOM 839 O O . GLY A 1 108 ? 23.473 8.425 -0.750 1.00 34.16 108 GLY A O 1
ATOM 840 N N . ASN A 1 109 ? 23.244 10.039 0.812 1.00 36.06 109 ASN A N 1
ATOM 841 C CA . ASN A 1 109 ? 22.222 10.901 0.210 1.00 36.06 109 ASN A CA 1
ATOM 842 C C . ASN A 1 109 ? 20.825 10.285 0.052 1.00 36.06 109 ASN A C 1
ATOM 844 O O . ASN A 1 109 ? 20.355 9.938 -1.026 1.00 36.06 109 ASN A O 1
ATOM 848 N N . SER A 1 110 ? 20.122 10.229 1.181 1.00 42.62 110 SER A N 1
ATOM 849 C CA . SER A 1 110 ? 18.679 10.037 1.262 1.00 42.62 110 SER A CA 1
ATOM 850 C C . SER A 1 110 ? 17.922 11.229 0.654 1.00 42.62 110 SER A C 1
ATOM 852 O O . SER A 1 110 ? 17.520 12.140 1.380 1.00 42.62 110 SER A O 1
ATOM 854 N N . GLU A 1 111 ? 17.688 11.226 -0.656 1.00 43.72 111 GLU A N 1
ATOM 855 C CA . GLU A 1 111 ? 16.626 12.045 -1.251 1.00 43.72 111 GLU A CA 1
ATOM 856 C C . GLU A 1 111 ? 15.285 11.374 -0.937 1.00 43.72 111 GLU A C 1
ATOM 858 O O . GLU A 1 111 ? 14.832 10.434 -1.590 1.00 43.72 111 GLU A O 1
ATOM 863 N N . GLN A 1 112 ? 14.729 11.774 0.206 1.00 52.00 112 GLN A N 1
ATOM 864 C CA . GLN A 1 112 ? 13.504 11.223 0.767 1.00 52.00 112 GLN A CA 1
ATOM 865 C C . GLN A 1 112 ? 12.297 11.575 -0.108 1.00 52.00 112 GLN A C 1
ATOM 867 O O . GLN A 1 112 ? 12.249 12.618 -0.749 1.00 52.00 112 GLN A O 1
ATOM 872 N N . TYR A 1 113 ? 11.303 10.693 -0.106 1.00 51.72 113 TYR A N 1
ATOM 873 C CA . TYR A 1 113 ? 9.971 11.002 -0.608 1.00 51.72 113 TYR A CA 1
ATOM 874 C C . TYR A 1 113 ? 9.344 12.090 0.285 1.00 51.72 113 TYR A C 1
ATOM 876 O O . TYR A 1 113 ? 9.379 11.948 1.511 1.00 51.72 113 TYR A O 1
ATOM 884 N N . TRP A 1 114 ? 8.754 13.138 -0.301 1.00 48.53 114 TRP A N 1
ATOM 885 C CA . TRP A 1 114 ? 8.082 14.222 0.437 1.00 48.53 114 TRP A CA 1
ATOM 886 C C .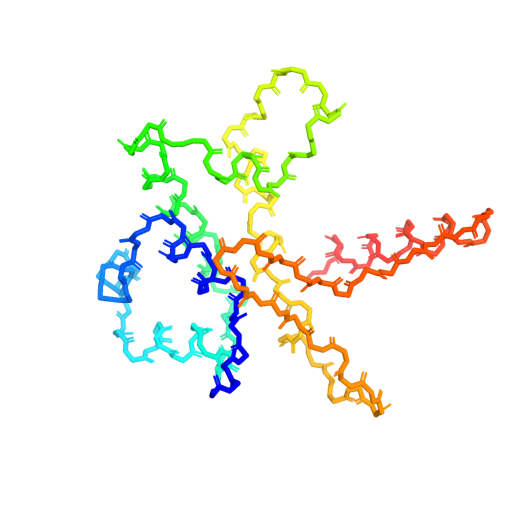 TRP A 1 114 ? 6.628 14.366 -0.005 1.00 48.53 114 TRP A C 1
ATOM 888 O O . TRP A 1 114 ? 6.321 14.239 -1.189 1.00 48.53 114 TRP A O 1
ATOM 898 N N . LEU A 1 115 ? 5.743 14.642 0.955 1.00 44.12 115 LEU A N 1
ATOM 899 C CA . LEU A 1 115 ? 4.324 14.872 0.709 1.00 44.12 115 LEU A CA 1
ATOM 900 C C . LEU A 1 115 ? 3.834 16.058 1.549 1.00 44.12 115 LEU A C 1
ATOM 902 O O . 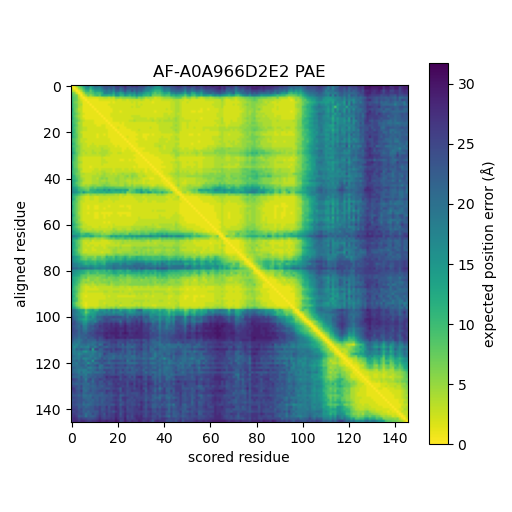LEU A 1 115 ? 3.957 16.041 2.775 1.00 44.12 115 LEU A O 1
ATOM 906 N N . ASP A 1 116 ? 3.254 17.043 0.877 1.00 44.06 116 ASP A N 1
ATOM 907 C CA . ASP A 1 116 ? 2.380 18.076 1.440 1.00 44.06 116 ASP A CA 1
ATOM 908 C C . ASP A 1 116 ? 1.004 17.966 0.756 1.00 44.06 116 ASP A C 1
ATOM 910 O O . ASP A 1 116 ? 0.859 17.251 -0.236 1.00 44.06 116 ASP A O 1
ATOM 914 N N . ARG A 1 117 ? -0.020 18.654 1.270 1.00 40.81 117 ARG A N 1
ATOM 915 C CA . ARG A 1 117 ? -1.406 18.606 0.778 1.00 40.81 117 ARG A CA 1
ATOM 916 C C . ARG A 1 117 ? -1.525 18.849 -0.732 1.00 40.81 117 ARG A C 1
ATOM 918 O O . ARG A 1 117 ? -2.408 18.268 -1.353 1.00 40.81 117 ARG A O 1
ATOM 925 N N . ASP A 1 118 ? -0.606 19.637 -1.288 1.00 50.81 118 ASP A N 1
ATOM 926 C CA . ASP A 1 118 ? -0.605 20.051 -2.693 1.00 50.81 118 ASP A CA 1
ATOM 927 C C . ASP A 1 118 ? 0.621 19.552 -3.489 1.00 50.81 118 ASP A C 1
ATOM 929 O O . ASP A 1 118 ? 0.730 19.843 -4.677 1.00 50.81 118 ASP A O 1
ATOM 933 N N . HIS A 1 119 ? 1.568 18.827 -2.870 1.00 39.16 119 HIS A N 1
ATOM 934 C CA . HIS A 1 119 ? 2.845 18.475 -3.512 1.00 39.16 119 HIS A CA 1
ATOM 935 C C . HIS A 1 119 ? 3.324 17.063 -3.166 1.00 39.16 119 HIS A C 1
ATOM 937 O O . HIS A 1 119 ? 3.359 16.668 -2.002 1.00 39.16 119 HIS A O 1
ATOM 943 N N . TYR A 1 120 ? 3.783 16.332 -4.185 1.00 52.38 120 TYR A N 1
ATOM 944 C CA . TYR A 1 120 ? 4.422 15.023 -4.051 1.00 52.38 120 TYR A CA 1
ATOM 945 C C . TYR A 1 120 ? 5.802 15.031 -4.711 1.00 52.38 120 TYR A C 1
ATOM 947 O O . TYR A 1 120 ? 5.939 15.415 -5.871 1.00 52.38 120 TYR A O 1
ATOM 955 N N . VAL A 1 121 ? 6.819 14.579 -3.977 1.00 59.09 121 VAL A N 1
ATOM 956 C CA . VAL A 1 121 ? 8.192 14.417 -4.468 1.00 59.09 121 VAL A CA 1
ATOM 957 C C . VAL A 1 121 ? 8.592 12.956 -4.327 1.00 59.09 121 VAL A C 1
ATOM 959 O O . VAL A 1 121 ? 8.526 12.391 -3.231 1.00 59.09 121 VAL A O 1
ATOM 962 N N . CYS A 1 122 ? 9.047 12.354 -5.425 1.00 52.06 122 CYS A N 1
ATOM 963 C CA . CYS A 1 122 ? 9.631 11.020 -5.426 1.00 52.06 122 CYS A CA 1
ATOM 964 C C . CYS A 1 122 ? 10.955 10.993 -6.201 1.00 52.06 122 CYS A C 1
ATOM 966 O O . CYS A 1 122 ? 11.071 11.666 -7.228 1.00 52.06 122 CYS A O 1
ATOM 968 N N . PRO A 1 123 ? 11.950 10.220 -5.733 1.00 56.69 123 PRO A N 1
ATOM 969 C CA . PRO A 1 123 ? 13.146 9.952 -6.510 1.00 56.69 123 PRO A CA 1
ATOM 970 C C . PRO A 1 123 ? 12.776 9.082 -7.714 1.00 56.69 123 PRO A C 1
ATOM 972 O O . PRO A 1 123 ? 12.242 7.979 -7.564 1.00 56.69 123 PRO A O 1
ATOM 975 N N . VAL A 1 124 ? 13.068 9.587 -8.910 1.00 63.59 124 VAL A N 1
ATOM 976 C CA . VAL A 1 124 ? 12.941 8.852 -10.170 1.00 63.59 124 VAL A CA 1
ATOM 977 C C . VAL A 1 124 ? 14.327 8.601 -10.745 1.00 63.59 124 VAL A C 1
ATOM 979 O O . VAL A 1 124 ? 15.170 9.495 -10.780 1.00 63.59 124 VAL A O 1
ATOM 982 N N . GLU A 1 125 ? 14.568 7.376 -11.202 1.00 69.19 125 GLU A N 1
ATOM 983 C CA . GLU A 1 125 ? 15.781 7.025 -11.937 1.00 69.19 125 GLU A CA 1
ATOM 984 C C . GLU A 1 125 ? 15.451 7.029 -13.435 1.00 69.19 125 GLU A C 1
ATOM 986 O O . GLU A 1 125 ? 14.592 6.275 -13.894 1.00 69.19 125 GLU A O 1
ATOM 991 N N . ILE A 1 126 ? 16.093 7.921 -14.194 1.00 76.81 126 ILE A N 1
ATOM 992 C CA . ILE A 1 126 ? 15.841 8.090 -15.630 1.00 76.81 126 ILE A CA 1
ATOM 993 C C . ILE A 1 126 ? 16.996 7.472 -16.413 1.00 76.81 126 ILE A C 1
ATOM 995 O O . ILE A 1 126 ? 18.131 7.942 -16.357 1.00 76.81 126 ILE A O 1
ATOM 999 N N . PHE A 1 127 ? 16.687 6.447 -17.203 1.00 78.12 127 PHE A N 1
ATOM 1000 C CA . PHE A 1 127 ? 17.646 5.796 -18.089 1.00 78.12 127 PHE A CA 1
ATOM 1001 C C . PHE A 1 127 ? 17.588 6.412 -19.491 1.00 78.12 127 PHE A C 1
ATOM 1003 O O . PHE A 1 127 ? 16.530 6.434 -20.120 1.00 78.12 127 PHE A O 1
ATOM 1010 N N . GLN A 1 128 ? 18.728 6.880 -20.007 1.00 77.38 128 GLN A N 1
ATOM 1011 C CA . GLN A 1 128 ? 18.819 7.505 -21.332 1.00 77.38 128 GLN A CA 1
ATOM 1012 C C . GLN A 1 128 ? 19.744 6.738 -22.286 1.00 77.38 128 GLN A C 1
ATOM 1014 O O . GLN A 1 128 ? 20.729 6.120 -21.881 1.00 77.38 128 GLN A O 1
ATOM 1019 N N . GLY A 1 129 ? 19.421 6.805 -23.581 1.00 85.50 129 GLY A N 1
ATOM 1020 C CA . GLY A 1 129 ? 20.166 6.140 -24.652 1.00 85.50 129 GLY A CA 1
ATOM 1021 C C . GLY A 1 129 ? 19.957 4.622 -24.716 1.00 85.50 129 GLY A C 1
ATOM 1022 O O . GLY A 1 129 ? 19.271 4.026 -23.888 1.00 85.50 129 GLY A O 1
ATOM 1023 N N . GLU A 1 130 ? 20.560 3.984 -25.720 1.00 74.44 130 GLU A N 1
ATOM 1024 C CA . GLU A 1 130 ? 20.439 2.534 -25.957 1.00 74.44 130 GLU A CA 1
ATOM 1025 C C . GLU A 1 130 ? 20.973 1.695 -24.787 1.00 74.44 130 GLU A C 1
ATOM 1027 O O . GLU A 1 130 ? 20.333 0.734 -24.354 1.00 74.44 130 GLU A O 1
ATOM 1032 N N . SER A 1 131 ? 22.101 2.100 -24.199 1.00 80.38 131 SER A N 1
ATOM 1033 C CA . SER A 1 131 ? 22.649 1.446 -23.005 1.00 80.38 131 SER A CA 1
ATOM 1034 C C . SER A 1 131 ? 21.704 1.565 -21.807 1.00 80.38 131 SER A C 1
ATOM 1036 O O . SER A 1 131 ? 21.470 0.574 -21.116 1.00 80.38 131 SER A O 1
ATOM 1038 N N . GLY A 1 132 ? 21.103 2.744 -21.605 1.00 80.56 132 GLY A N 1
ATOM 1039 C CA . GLY A 1 132 ? 20.123 2.975 -20.547 1.00 80.56 132 GLY A CA 1
ATOM 1040 C C . GLY A 1 132 ? 18.852 2.149 -20.742 1.00 80.56 132 GLY A C 1
ATOM 1041 O O . GLY A 1 132 ? 18.404 1.492 -19.807 1.00 80.56 132 GLY A O 1
ATOM 1042 N N . ARG A 1 133 ? 18.315 2.091 -21.969 1.00 79.12 133 ARG A N 1
ATOM 1043 C CA . ARG A 1 133 ? 17.162 1.237 -22.313 1.00 79.12 133 ARG A CA 1
ATOM 1044 C C . ARG A 1 133 ? 17.427 -0.223 -21.973 1.00 79.12 133 ARG A C 1
ATOM 1046 O O . ARG A 1 133 ? 16.596 -0.867 -21.337 1.00 79.12 133 ARG A O 1
ATOM 1053 N N . ARG A 1 134 ? 18.605 -0.739 -22.340 1.00 84.56 134 ARG A N 1
ATOM 1054 C CA . ARG A 1 134 ? 19.000 -2.116 -22.017 1.00 84.56 134 ARG A CA 1
ATOM 1055 C C . ARG A 1 134 ? 19.063 -2.345 -20.508 1.00 84.56 134 ARG A C 1
ATOM 1057 O O . ARG A 1 134 ? 18.611 -3.384 -20.037 1.00 84.56 134 ARG A O 1
ATOM 1064 N N . GLN A 1 135 ? 19.587 -1.384 -19.752 1.00 82.25 135 GLN A N 1
ATOM 1065 C CA . GLN A 1 135 ? 19.647 -1.452 -18.292 1.00 82.25 135 GLN A CA 1
ATOM 1066 C C . GLN A 1 135 ? 18.261 -1.437 -17.642 1.00 82.25 135 GLN A C 1
ATOM 1068 O O . GLN A 1 135 ? 18.004 -2.269 -16.775 1.00 82.25 135 GLN A O 1
ATOM 1073 N N . ALA A 1 136 ? 17.360 -0.570 -18.108 1.00 84.88 136 ALA A N 1
ATOM 1074 C CA . ALA A 1 136 ? 15.982 -0.511 -17.632 1.00 84.88 136 ALA A CA 1
ATOM 1075 C C . ALA A 1 136 ? 15.255 -1.844 -17.873 1.00 84.88 136 ALA A C 1
ATOM 1077 O O . ALA A 1 136 ? 14.653 -2.407 -16.962 1.00 84.88 136 ALA A O 1
ATOM 1078 N N . VAL A 1 137 ? 15.391 -2.409 -19.077 1.00 84.25 137 VAL A N 1
ATOM 1079 C CA . VAL A 1 137 ? 14.812 -3.714 -19.429 1.00 84.25 137 VAL A CA 1
ATOM 1080 C C . VAL A 1 137 ? 15.372 -4.832 -18.543 1.00 84.25 137 VAL A C 1
ATOM 1082 O O . VAL A 1 137 ? 14.615 -5.662 -18.043 1.00 84.25 137 VAL A O 1
ATOM 1085 N N . LEU A 1 138 ? 16.684 -4.848 -18.291 1.00 84.94 138 LEU A N 1
ATOM 1086 C CA . LEU A 1 138 ? 17.302 -5.832 -17.397 1.00 84.94 138 LEU A CA 1
ATOM 1087 C C . LEU A 1 138 ? 16.825 -5.685 -15.948 1.00 84.94 138 LEU A C 1
ATOM 1089 O O . LEU A 1 138 ? 16.556 -6.698 -15.304 1.00 84.94 138 LEU A O 1
ATOM 1093 N N . GLN A 1 139 ? 16.688 -4.458 -15.439 1.00 77.56 139 GLN A N 1
ATOM 1094 C CA . GLN A 1 139 ? 16.130 -4.207 -14.108 1.00 77.56 139 GLN A CA 1
ATOM 1095 C C . GLN A 1 139 ? 14.689 -4.713 -14.001 1.00 77.56 139 GLN A C 1
ATOM 1097 O O . GLN A 1 139 ? 14.356 -5.372 -13.013 1.00 77.56 139 GLN A O 1
ATOM 1102 N N . ILE A 1 140 ? 13.863 -4.473 -15.026 1.00 79.12 140 ILE A N 1
ATOM 1103 C CA . ILE A 1 140 ? 12.487 -4.982 -15.105 1.00 79.12 140 ILE A CA 1
ATOM 1104 C C . ILE A 1 140 ? 12.486 -6.517 -15.077 1.00 79.12 140 ILE A C 1
ATOM 1106 O O . ILE A 1 140 ? 11.801 -7.124 -14.257 1.00 79.12 140 ILE A O 1
ATOM 1110 N N . PHE A 1 141 ? 13.306 -7.178 -15.899 1.00 78.12 141 PHE A N 1
ATOM 1111 C CA . PHE A 1 141 ? 13.381 -8.643 -15.895 1.00 78.12 141 PHE A CA 1
ATOM 1112 C C . PHE A 1 141 ? 13.847 -9.214 -14.553 1.00 78.12 141 PHE A C 1
ATOM 1114 O O . PHE A 1 141 ? 13.290 -10.201 -14.076 1.00 78.12 141 PHE A O 1
ATOM 1121 N N . GLN A 1 142 ? 14.825 -8.578 -13.910 1.00 73.12 142 GLN A N 1
ATOM 1122 C CA . GLN A 1 142 ? 15.297 -8.978 -12.582 1.00 73.12 142 GLN A CA 1
ATOM 1123 C C . GLN A 1 142 ? 14.238 -8.793 -11.490 1.00 73.12 142 GLN A C 1
ATOM 1125 O O . GLN A 1 142 ? 14.272 -9.506 -10.486 1.00 73.12 142 GLN A O 1
ATOM 1130 N N . THR A 1 143 ? 13.306 -7.853 -11.667 1.00 66.38 143 THR A N 1
ATOM 1131 C CA . THR A 1 143 ? 12.179 -7.669 -10.743 1.00 66.38 143 THR A CA 1
ATOM 1132 C C . THR A 1 143 ? 11.026 -8.633 -11.012 1.00 66.38 143 THR A C 1
ATOM 1134 O O . THR A 1 143 ? 10.355 -9.022 -10.057 1.00 66.38 143 THR A O 1
ATOM 1137 N N . LEU A 1 144 ? 10.811 -9.044 -12.266 1.00 61.75 144 LEU A N 1
ATOM 1138 C CA . LEU A 1 144 ? 9.711 -9.933 -12.662 1.00 61.75 144 LEU A CA 1
ATOM 1139 C C . LEU A 1 144 ? 10.012 -11.430 -12.468 1.00 61.75 144 LEU A C 1
ATOM 1141 O O . LEU A 1 144 ? 9.100 -12.195 -12.174 1.00 61.75 144 LEU A O 1
ATOM 1145 N N . LEU A 1 145 ? 11.268 -11.865 -12.604 1.00 56.72 145 LEU A N 1
ATOM 1146 C CA . LEU A 1 145 ? 11.659 -13.287 -12.559 1.00 56.72 145 LEU A CA 1
ATOM 1147 C C . LEU A 1 145 ? 12.118 -13.775 -11.166 1.00 56.72 145 LEU A C 1
ATOM 1149 O O . LEU A 1 145 ? 12.892 -14.729 -11.072 1.00 56.72 145 LEU A O 1
ATOM 1153 N N . ARG A 1 146 ? 11.676 -13.128 -10.077 1.00 47.09 146 ARG A N 1
ATOM 1154 C CA . ARG A 1 146 ? 12.153 -13.392 -8.706 1.00 47.09 146 ARG A CA 1
ATOM 1155 C C . ARG A 1 146 ? 11.047 -13.456 -7.655 1.00 47.09 146 ARG A C 1
ATOM 1157 O O . ARG A 1 146 ? 11.077 -14.433 -6.876 1.00 47.09 146 ARG A O 1
#

Mean predicted aligned error: 13.26 Å

Nearest PDB structures (foldseek):
  7vgx-assembly1_R  TM=2.102E-01  e=8.575E+00  Homo sapiens
  6hll-assembly1_A  TM=1.888E-01  e=9.066E+00  Homo sapiens

Secondary structure (DSSP, 8-state):
------HHHHHHHHTT--HHHHHHHHTS-HHHHHHHHTTSSPPPGGGTHHHHHHHHHHHHHHHTT--HHHHHHS-TTS-SSPPPHHHHHHHHHHHHS-GGGSS---SS-----EEETTEEE-------HHHHHHHHHHHHHHHH--

Foldseek 3Di:
DDQQFAPLLVLCVVLVNQLVNLCVQLVHDSVVSVCLGRVVADDDLVPCRLLSSLVVSLVSCVVVVHCVLQPVQDPPVRDPDGDDSVVSSVSSSLVSNDPVNVDDDPPDDPPGWDDDPPDTDDDDDDFDDPVSVVVVVVVVCVSVVD

pLDDT: mean 74.5, std 18.09, range [28.52, 94.94]

Sequence (146 aa):
MNQTTSRLALLMQLLGVTGRELGIALHVDHSLVSKWKNNHRPIPVRSGMLSRIADYLIMVDTKNGHQVIQSLLVPPDFGSDPLPVNDLHGLLTQWLRDPAQAGRQLPGNSEQYWLDRDHYVCPVEIFQGESGRRQAVLQIFQTLLR

Solvent-accessible surface area (backbone atoms only — not comparable to full-atom values): 9009 Å² total; per-residue (Å²): 133,93,70,66,67,26,70,60,37,50,52,26,61,77,70,71,51,50,50,58,58,54,12,63,78,69,75,45,58,40,69,58,41,49,29,37,30,54,60,75,36,70,77,55,74,89,74,52,48,46,50,56,50,31,55,50,52,52,52,50,31,58,73,70,72,43,61,57,68,56,62,72,74,43,59,89,85,63,62,94,67,82,73,54,70,70,58,48,39,52,52,43,30,53,61,63,57,49,70,86,64,74,74,67,90,73,86,76,82,86,72,67,64,45,77,56,102,89,46,81,45,71,82,77,90,85,68,64,65,73,70,23,50,53,49,53,53,50,52,50,50,64,64,70,77,111